Protein AF-A0A355DY39-F1 (afdb_monomer_lite)

pLDDT: mean 95.78, std 6.35, range [57.97, 98.88]

Radius of gyration: 14.95 Å; chains: 1; bounding box: 42×21×39 Å

Structure (m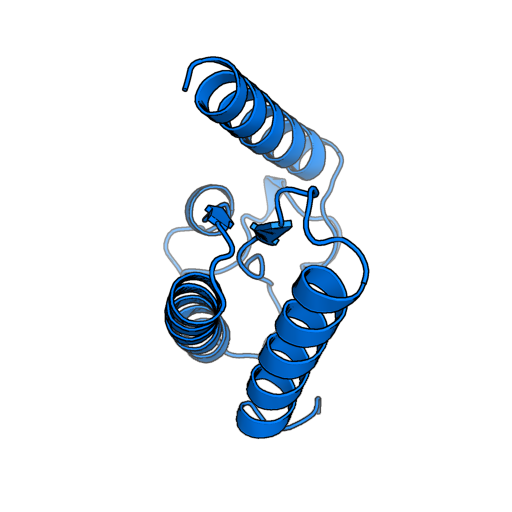mCIF, N/CA/C/O backbone):
data_AF-A0A355DY39-F1
#
_entry.id   AF-A0A355DY39-F1
#
loop_
_atom_site.group_PDB
_atom_site.id
_atom_site.type_symbol
_atom_site.label_atom_id
_atom_site.label_alt_id
_atom_site.label_comp_id
_atom_site.label_asym_id
_atom_site.label_entity_id
_atom_site.label_seq_id
_atom_site.pdbx_PDB_ins_code
_atom_site.Cartn_x
_atom_site.Cartn_y
_atom_site.Cartn_z
_atom_site.occupancy
_atom_site.B_iso_or_equiv
_atom_site.auth_seq_id
_atom_site.auth_comp_id
_atom_site.auth_asym_id
_atom_site.auth_atom_id
_atom_site.pdbx_PDB_model_num
ATOM 1 N N . GLN A 1 1 ? 18.673 4.722 -0.043 1.00 58.88 1 GLN A N 1
ATOM 2 C CA . GLN A 1 1 ? 18.014 3.604 0.667 1.00 58.88 1 GLN A CA 1
ATOM 3 C C . GLN A 1 1 ? 16.981 4.184 1.619 1.00 58.88 1 GLN A C 1
ATOM 5 O O . GLN A 1 1 ? 17.210 5.272 2.132 1.00 58.88 1 GLN A O 1
ATOM 10 N N . GLY A 1 2 ? 15.848 3.504 1.801 1.00 74.69 2 GLY A N 1
ATOM 11 C CA . GLY A 1 2 ? 14.856 3.875 2.818 1.00 74.69 2 GLY A CA 1
ATOM 12 C C . GLY A 1 2 ? 15.243 3.377 4.216 1.00 74.69 2 GLY A C 1
ATOM 13 O O . GLY A 1 2 ? 16.322 2.821 4.405 1.00 74.69 2 GLY A O 1
ATOM 14 N N . VAL A 1 3 ? 14.343 3.543 5.185 1.00 91.81 3 VAL A N 1
ATOM 15 C CA . VAL A 1 3 ? 14.491 2.988 6.544 1.00 91.81 3 VAL A CA 1
ATOM 16 C C . VAL A 1 3 ? 14.270 1.466 6.563 1.00 91.81 3 VAL A C 1
ATOM 18 O O . VAL A 1 3 ? 13.827 0.880 5.568 1.00 91.81 3 VAL A O 1
ATOM 21 N N . SER A 1 4 ? 14.591 0.810 7.682 1.00 95.62 4 SER A N 1
ATOM 22 C CA . SER A 1 4 ? 14.398 -0.637 7.851 1.00 95.62 4 SER A CA 1
ATOM 23 C C . SER A 1 4 ? 12.921 -1.017 7.990 1.00 95.62 4 SER A C 1
ATOM 25 O O . SER A 1 4 ? 12.102 -0.218 8.444 1.00 95.62 4 SER A O 1
ATOM 27 N N . ASP A 1 5 ? 12.585 -2.265 7.656 1.00 97.06 5 ASP A N 1
ATOM 28 C CA . ASP A 1 5 ? 11.208 -2.775 7.750 1.00 97.06 5 ASP A CA 1
ATOM 29 C C . ASP A 1 5 ? 10.668 -2.704 9.176 1.00 97.06 5 ASP A C 1
ATOM 31 O O . ASP A 1 5 ? 9.527 -2.306 9.386 1.00 97.06 5 ASP A O 1
ATOM 35 N N . ARG A 1 6 ? 11.522 -2.977 10.170 1.00 97.81 6 ARG A N 1
ATOM 36 C CA . ARG A 1 6 ? 11.179 -2.812 11.586 1.00 97.81 6 ARG A CA 1
ATOM 37 C C . ARG A 1 6 ? 10.703 -1.392 11.894 1.00 97.81 6 ARG A C 1
ATOM 39 O O . ARG A 1 6 ? 9.674 -1.235 12.534 1.00 97.81 6 ARG A O 1
ATOM 46 N N . VAL A 1 7 ? 11.415 -0.371 11.410 1.00 98.31 7 VAL A N 1
ATOM 47 C CA . VAL A 1 7 ? 11.032 1.032 11.636 1.00 98.31 7 VAL A CA 1
ATOM 48 C C . VAL A 1 7 ? 9.697 1.352 10.962 1.00 98.31 7 VAL A C 1
ATOM 50 O O . VAL A 1 7 ? 8.867 2.025 11.565 1.00 98.31 7 VAL A O 1
ATOM 53 N N . ILE A 1 8 ? 9.458 0.849 9.745 1.00 98.00 8 ILE A N 1
ATOM 54 C CA . ILE A 1 8 ? 8.173 1.030 9.048 1.00 98.00 8 ILE A CA 1
ATOM 55 C C . ILE A 1 8 ? 7.035 0.447 9.892 1.00 98.00 8 ILE A C 1
ATOM 57 O O . ILE A 1 8 ? 6.074 1.149 10.194 1.00 98.00 8 ILE A O 1
ATOM 61 N N . LEU A 1 9 ? 7.173 -0.807 10.322 1.00 98.69 9 LEU A N 1
ATOM 62 C CA . LEU A 1 9 ? 6.139 -1.539 11.054 1.00 98.69 9 LEU A CA 1
ATOM 63 C C . LEU A 1 9 ? 5.885 -0.964 12.453 1.00 98.69 9 LEU A C 1
ATOM 65 O O . LEU A 1 9 ? 4.728 -0.783 12.842 1.00 98.69 9 LEU A O 1
ATOM 69 N N . ASP A 1 10 ? 6.948 -0.620 13.185 1.00 98.62 10 ASP A N 1
ATOM 70 C CA . ASP A 1 10 ? 6.847 0.007 14.506 1.00 98.62 10 ASP A CA 1
ATOM 71 C C . ASP A 1 10 ? 6.141 1.368 14.408 1.00 98.62 10 ASP A C 1
ATOM 73 O O . ASP A 1 10 ? 5.304 1.699 15.253 1.00 98.62 10 ASP A O 1
ATOM 77 N N . ASN A 1 11 ? 6.418 2.145 13.357 1.00 98.69 11 ASN A N 1
ATOM 78 C CA . ASN A 1 11 ? 5.747 3.421 13.118 1.00 98.69 11 ASN A CA 1
ATOM 79 C C . ASN A 1 11 ? 4.284 3.232 12.700 1.00 98.69 11 ASN A C 1
ATOM 81 O O . ASN A 1 11 ? 3.415 3.920 13.233 1.00 98.69 11 ASN A O 1
ATOM 85 N N . THR A 1 12 ? 3.977 2.280 11.810 1.00 98.69 12 THR A N 1
ATOM 86 C CA . THR A 1 12 ? 2.591 1.955 11.431 1.00 98.69 12 THR A CA 1
ATOM 87 C C . THR A 1 12 ? 1.760 1.597 12.661 1.00 98.69 12 THR A C 1
ATOM 89 O O . THR A 1 12 ? 0.674 2.143 12.853 1.00 98.69 12 THR A O 1
ATOM 92 N N . ARG A 1 13 ? 2.288 0.745 13.547 1.00 98.75 13 ARG A N 1
ATOM 93 C CA . ARG A 1 13 ? 1.615 0.375 14.797 1.00 98.75 13 ARG A CA 1
ATOM 94 C C . ARG A 1 13 ? 1.381 1.583 15.706 1.00 98.75 13 ARG A C 1
ATOM 96 O O . ARG A 1 13 ? 0.291 1.737 16.252 1.00 98.75 13 ARG A O 1
ATOM 103 N N . GLN A 1 14 ? 2.380 2.450 15.866 1.00 98.75 14 GLN A N 1
ATOM 104 C CA . GLN A 1 14 ? 2.250 3.666 16.677 1.00 98.75 14 GLN A CA 1
ATOM 105 C C . GLN A 1 14 ? 1.186 4.622 16.128 1.00 98.75 14 GLN A C 1
ATOM 107 O O . GLN A 1 14 ? 0.385 5.143 16.905 1.00 98.75 14 GLN A O 1
ATOM 112 N N . ILE A 1 15 ? 1.135 4.814 14.806 1.00 98.75 15 ILE A N 1
ATOM 113 C CA . ILE A 1 15 ? 0.111 5.633 14.145 1.00 98.75 15 ILE A CA 1
ATOM 114 C C . ILE A 1 15 ? -1.282 5.069 14.433 1.00 98.75 15 ILE A C 1
ATOM 116 O O . ILE A 1 15 ? -2.161 5.811 14.867 1.00 98.75 15 ILE A O 1
ATOM 120 N N . LEU A 1 16 ? -1.478 3.758 14.266 1.00 98.56 16 LEU A N 1
ATOM 121 C CA . LEU A 1 16 ? -2.768 3.116 14.528 1.00 98.56 16 LEU A CA 1
ATOM 122 C C . LEU A 1 16 ? -3.215 3.259 15.980 1.00 98.56 16 LEU A C 1
ATOM 124 O O . LEU A 1 16 ? -4.347 3.669 16.235 1.00 98.56 16 LEU A O 1
ATOM 128 N N . ARG A 1 17 ? -2.314 3.008 16.934 1.00 98.38 17 ARG A N 1
ATOM 129 C CA . ARG A 1 17 ? -2.593 3.205 18.363 1.00 98.38 17 ARG A CA 1
ATOM 130 C C . ARG A 1 17 ? -2.998 4.634 18.665 1.00 98.38 17 ARG A C 1
ATOM 132 O O . ARG A 1 17 ? -3.980 4.854 19.369 1.00 98.38 17 ARG A O 1
ATOM 139 N N . ARG A 1 18 ? -2.259 5.601 18.114 1.00 98.62 18 ARG A N 1
ATOM 140 C CA . ARG A 1 18 ? -2.547 7.022 18.300 1.00 98.62 18 ARG A CA 1
ATOM 141 C C . ARG A 1 18 ? -3.939 7.360 17.774 1.00 98.62 18 ARG A C 1
ATOM 143 O O . ARG A 1 18 ? -4.715 7.933 18.526 1.00 98.62 18 ARG A O 1
ATOM 150 N N . LEU A 1 19 ? -4.26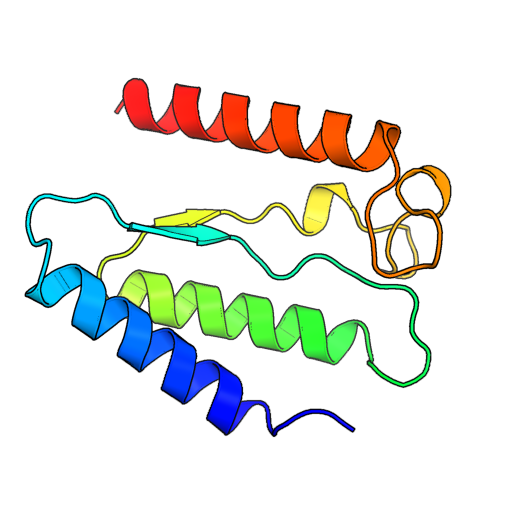8 6.953 16.547 1.00 98.44 19 LEU A N 1
ATOM 151 C CA . LEU A 1 19 ? -5.577 7.211 15.939 1.00 98.44 19 LEU A CA 1
ATOM 152 C C . LEU A 1 19 ? -6.719 6.584 16.743 1.00 98.44 19 LEU A C 1
ATOM 154 O O . LEU A 1 19 ? -7.718 7.250 16.992 1.00 98.44 19 LEU A O 1
ATOM 158 N N . ARG A 1 20 ? -6.568 5.338 17.207 1.00 96.06 20 ARG A N 1
ATOM 159 C CA . ARG A 1 20 ? -7.591 4.671 18.029 1.00 96.06 20 ARG A CA 1
ATOM 160 C C . ARG A 1 20 ? -7.788 5.349 19.384 1.00 96.06 20 ARG A C 1
ATOM 162 O O . ARG A 1 20 ? -8.914 5.428 19.859 1.00 96.06 20 ARG A O 1
ATOM 169 N N . GLN A 1 21 ? -6.718 5.859 19.992 1.00 97.00 21 GLN A N 1
ATOM 170 C CA . GLN A 1 21 ? -6.793 6.587 21.261 1.00 97.00 21 GLN A CA 1
ATOM 171 C C . GLN A 1 21 ? -7.414 7.979 21.103 1.00 97.00 21 GLN A C 1
ATOM 173 O O . GLN A 1 21 ? -8.222 8.379 21.936 1.00 97.00 21 GLN A O 1
ATOM 178 N N . THR A 1 22 ? -7.035 8.730 20.064 1.00 98.25 22 THR A N 1
ATOM 179 C CA . THR A 1 22 ? -7.493 10.118 19.881 1.00 98.25 22 THR A CA 1
ATOM 180 C C . THR A 1 22 ? -8.841 10.217 19.175 1.00 98.25 22 THR A C 1
ATOM 182 O O . THR A 1 22 ? -9.538 11.213 19.347 1.00 98.25 22 THR A O 1
ATOM 185 N N . HIS A 1 23 ? -9.227 9.194 18.410 1.00 97.38 23 HIS A N 1
ATOM 186 C CA . HIS A 1 23 ? -10.483 9.129 17.665 1.00 97.38 23 HIS A CA 1
ATOM 187 C C . HIS A 1 23 ? -11.182 7.776 17.887 1.00 97.38 23 HIS A C 1
ATOM 189 O O . HIS A 1 23 ? -11.328 6.987 16.952 1.00 97.38 23 HIS A O 1
ATOM 195 N N . PRO A 1 24 ? -11.643 7.478 19.117 1.00 96.12 24 PRO A N 1
ATOM 196 C CA . PRO A 1 24 ? -12.182 6.158 19.460 1.00 96.12 24 PRO A CA 1
ATOM 197 C C . PRO A 1 24 ? -13.442 5.773 18.671 1.00 96.12 24 PRO A C 1
ATOM 199 O O . PRO A 1 24 ? -13.730 4.588 18.518 1.00 96.12 24 PRO A O 1
ATOM 202 N N . GLN A 1 25 ? -14.179 6.759 18.153 1.00 96.31 25 GLN A N 1
ATOM 203 C CA . GLN A 1 25 ? -15.381 6.550 17.340 1.00 96.31 25 GLN A CA 1
ATOM 204 C C . GLN A 1 25 ? -15.091 6.422 15.838 1.00 96.31 25 GLN A C 1
ATOM 206 O O . GLN A 1 25 ? -15.986 6.063 15.079 1.00 96.31 25 GLN A O 1
ATOM 211 N N . SER A 1 26 ? -13.869 6.719 15.388 1.00 96.06 26 SER A N 1
ATOM 212 C CA . SER A 1 26 ? -13.518 6.630 13.973 1.00 96.06 26 SER A CA 1
ATOM 213 C C . SER A 1 26 ? -13.178 5.197 13.573 1.00 96.06 26 SER A C 1
ATOM 215 O O . SER A 1 26 ? -12.441 4.486 14.267 1.00 96.06 26 SER A O 1
ATOM 217 N N . GLN A 1 27 ? -13.661 4.799 12.399 1.00 94.38 27 GLN A N 1
ATOM 218 C CA . GLN A 1 27 ? -13.176 3.612 11.713 1.00 94.38 27 GLN A CA 1
ATOM 219 C C . GLN A 1 27 ? -11.837 3.938 11.047 1.00 94.38 27 GLN A C 1
ATOM 221 O O . GLN A 1 27 ? -11.722 4.902 10.293 1.00 94.38 27 GLN A O 1
ATOM 226 N N . VAL A 1 28 ? -10.813 3.139 11.343 1.00 96.81 28 VAL A N 1
ATOM 227 C CA . VAL A 1 28 ? -9.478 3.283 10.752 1.00 96.81 28 VAL A CA 1
ATOM 228 C C . VAL A 1 28 ? -9.256 2.123 9.797 1.00 96.81 28 VAL A C 1
ATOM 230 O O . VAL A 1 28 ? -9.453 0.969 10.176 1.00 96.81 28 VAL A O 1
ATOM 233 N N . ILE A 1 29 ? -8.846 2.425 8.567 1.00 96.88 29 ILE A N 1
ATOM 234 C CA . ILE A 1 29 ? -8.553 1.436 7.527 1.00 96.88 29 ILE A CA 1
ATOM 235 C C . ILE A 1 29 ? -7.154 1.713 6.993 1.00 96.88 29 ILE A C 1
ATOM 237 O O . ILE A 1 29 ? -6.834 2.842 6.625 1.00 96.88 29 ILE A O 1
ATOM 241 N N . VAL A 1 30 ? -6.321 0.678 6.944 1.00 98.12 30 VAL A N 1
ATOM 242 C CA . VAL A 1 30 ? -4.972 0.748 6.384 1.00 98.12 30 VAL A CA 1
ATOM 243 C C . VAL A 1 30 ? -4.976 0.147 4.994 1.00 98.12 30 VAL A C 1
ATOM 245 O O . VAL A 1 30 ? -5.279 -1.030 4.820 1.00 98.12 30 VAL A O 1
ATOM 248 N N . GLN A 1 31 ? -4.604 0.943 4.002 1.00 98.31 31 GLN A N 1
ATOM 249 C CA . GLN A 1 31 ? -4.400 0.455 2.646 1.00 98.31 31 GLN A CA 1
ATOM 250 C C . GLN A 1 31 ? -3.038 -0.245 2.522 1.00 98.31 31 GLN A C 1
ATOM 252 O O . GLN A 1 31 ? -2.036 0.224 3.063 1.00 98.31 31 GLN A O 1
ATOM 257 N N . SER A 1 32 ? -2.983 -1.337 1.762 1.00 98.62 32 SER A N 1
ATOM 258 C CA . SER A 1 32 ? -1.730 -1.954 1.318 1.00 98.62 32 SER A CA 1
ATOM 259 C C . SER A 1 32 ? -0.823 -0.951 0.594 1.00 98.62 32 SER A C 1
ATOM 261 O O . SER A 1 32 ? -1.297 -0.153 -0.219 1.00 98.62 32 SER A O 1
ATOM 263 N N . ILE A 1 33 ? 0.489 -1.073 0.783 1.00 98.25 33 ILE A N 1
ATOM 264 C CA . ILE A 1 33 ? 1.500 -0.436 -0.064 1.00 98.25 33 ILE A CA 1
ATOM 265 C C . ILE A 1 33 ? 1.322 -0.953 -1.500 1.00 98.25 33 ILE A C 1
ATOM 267 O O . ILE A 1 33 ? 1.310 -2.167 -1.739 1.00 98.25 33 ILE A O 1
ATOM 271 N N . LEU A 1 34 ? 1.182 -0.039 -2.459 1.00 98.44 34 LEU A N 1
ATOM 272 C CA . LEU A 1 34 ? 1.102 -0.378 -3.881 1.00 98.44 34 LEU A CA 1
ATOM 273 C C . LEU A 1 34 ? 2.453 -0.914 -4.398 1.00 98.44 34 LEU A C 1
ATOM 275 O O . LEU A 1 34 ? 3.497 -0.619 -3.809 1.00 98.44 34 LEU A O 1
ATOM 279 N N . PRO A 1 35 ? 2.468 -1.729 -5.467 1.00 98.06 35 PRO A N 1
ATOM 280 C CA . PRO A 1 35 ? 3.720 -2.112 -6.107 1.00 98.06 35 PRO A CA 1
ATOM 281 C C . PRO A 1 35 ? 4.410 -0.887 -6.730 1.00 98.06 35 PRO A C 1
ATOM 283 O O . PRO A 1 35 ? 3.795 0.155 -6.942 1.00 98.06 35 PRO A O 1
ATOM 286 N N . MET A 1 36 ? 5.695 -1.024 -7.051 1.00 96.06 36 MET A N 1
ATOM 287 C CA . MET A 1 36 ? 6.480 -0.017 -7.772 1.00 96.06 36 MET A CA 1
ATOM 288 C C . MET A 1 36 ? 7.482 -0.707 -8.697 1.00 96.06 36 MET A C 1
ATOM 290 O O . MET A 1 36 ? 7.837 -1.861 -8.468 1.00 96.06 36 MET A O 1
ATOM 294 N N . ARG A 1 37 ? 7.959 0.012 -9.711 1.00 94.75 37 ARG A N 1
ATOM 295 C CA . ARG A 1 37 ? 8.989 -0.396 -10.673 1.00 94.75 37 ARG A CA 1
ATOM 296 C C . ARG A 1 37 ? 10.325 0.276 -10.373 1.00 94.75 37 ARG A C 1
ATOM 298 O O . ARG A 1 37 ? 10.877 0.995 -11.200 1.00 94.75 37 ARG A O 1
ATOM 305 N N . LEU A 1 38 ? 10.862 0.030 -9.180 1.00 88.50 38 LEU A N 1
ATOM 306 C CA . LEU A 1 38 ? 12.175 0.531 -8.771 1.00 88.50 38 LEU A CA 1
ATOM 307 C C . LEU A 1 38 ? 13.130 -0.622 -8.493 1.00 88.50 38 LEU A C 1
ATOM 309 O O . LEU A 1 38 ? 12.952 -1.352 -7.525 1.00 88.50 38 LEU A O 1
ATOM 313 N N . GLY A 1 39 ? 14.214 -0.728 -9.266 1.00 85.12 39 GLY A N 1
ATOM 314 C CA . GLY A 1 39 ? 15.213 -1.790 -9.078 1.00 85.12 39 GLY A CA 1
ATOM 315 C C . GLY A 1 39 ? 15.868 -1.810 -7.688 1.00 85.12 39 GLY A C 1
ATOM 316 O O . GLY A 1 39 ? 16.375 -2.840 -7.260 1.00 85.12 39 GLY A O 1
ATOM 317 N N . ALA A 1 40 ? 15.826 -0.693 -6.954 1.00 87.44 40 ALA A N 1
ATOM 318 C CA . ALA A 1 40 ? 16.362 -0.593 -5.597 1.00 87.44 40 ALA A CA 1
ATOM 319 C C . ALA A 1 40 ? 15.442 -1.178 -4.504 1.00 87.44 40 ALA A C 1
ATOM 321 O O . ALA A 1 40 ? 15.878 -1.312 -3.359 1.00 87.44 40 ALA A O 1
ATOM 322 N N . ILE A 1 41 ? 14.174 -1.478 -4.812 1.00 89.75 41 ILE A N 1
ATOM 323 C CA . ILE A 1 41 ? 13.187 -1.996 -3.856 1.00 89.75 41 ILE A CA 1
ATOM 324 C C . ILE A 1 41 ? 12.579 -3.274 -4.435 1.00 89.75 41 ILE A C 1
ATOM 326 O O . ILE A 1 41 ? 11.908 -3.245 -5.461 1.00 89.75 41 ILE A O 1
ATOM 330 N N . SER A 1 42 ? 12.801 -4.412 -3.772 1.00 93.50 42 SER A N 1
ATOM 331 C CA . SER A 1 42 ? 12.256 -5.686 -4.243 1.00 93.50 42 SER A CA 1
ATOM 332 C C . SER A 1 42 ? 10.739 -5.763 -4.048 1.00 93.50 42 SER A C 1
ATOM 334 O O . SER A 1 42 ? 10.189 -5.298 -3.046 1.00 93.50 42 SER A O 1
ATOM 336 N N . THR A 1 43 ? 10.055 -6.420 -4.985 1.00 95.75 43 THR A N 1
ATOM 337 C CA . THR A 1 43 ? 8.612 -6.698 -4.884 1.00 95.75 43 THR A CA 1
ATOM 338 C C . THR A 1 43 ? 8.301 -7.598 -3.694 1.00 95.75 43 THR A C 1
ATOM 340 O O . THR A 1 43 ? 7.285 -7.422 -3.027 1.00 95.75 43 THR A O 1
ATOM 343 N N . GLU A 1 44 ? 9.214 -8.512 -3.363 1.00 96.38 44 GLU A N 1
ATOM 344 C CA . GLU A 1 44 ? 9.123 -9.361 -2.178 1.00 96.38 44 GLU A CA 1
ATOM 345 C C . GLU A 1 44 ? 9.094 -8.549 -0.881 1.00 96.38 44 GLU A C 1
ATOM 347 O O . GLU A 1 44 ? 8.247 -8.804 -0.027 1.00 96.38 44 GLU A O 1
ATOM 352 N N . ARG A 1 45 ? 9.941 -7.519 -0.752 1.00 95.88 45 ARG A N 1
ATOM 353 C CA . ARG A 1 45 ? 9.928 -6.637 0.420 1.00 95.88 45 ARG A CA 1
ATOM 354 C C . ARG A 1 45 ? 8.562 -5.976 0.600 1.00 95.88 45 ARG A C 1
ATOM 356 O O . ARG A 1 45 ? 8.039 -5.957 1.710 1.00 95.88 45 ARG A O 1
ATOM 363 N N . ILE A 1 46 ? 7.964 -5.476 -0.485 1.00 97.06 46 ILE A N 1
ATOM 364 C CA . ILE A 1 46 ? 6.633 -4.848 -0.448 1.00 97.06 46 ILE A CA 1
ATOM 365 C C . ILE A 1 46 ? 5.566 -5.868 -0.036 1.00 97.06 46 ILE A C 1
ATOM 367 O O . ILE A 1 46 ? 4.744 -5.569 0.830 1.00 97.06 46 ILE A O 1
ATOM 371 N N . ARG A 1 47 ? 5.595 -7.086 -0.593 1.00 97.69 47 ARG A N 1
ATOM 372 C CA . ARG A 1 47 ? 4.660 -8.158 -0.210 1.00 97.69 47 ARG A CA 1
ATOM 373 C C . ARG A 1 47 ? 4.793 -8.536 1.269 1.00 97.69 47 ARG A C 1
ATOM 375 O O . ARG A 1 47 ? 3.780 -8.604 1.962 1.00 97.69 47 ARG A O 1
ATOM 382 N N . ASN A 1 48 ? 6.018 -8.702 1.766 1.00 98.25 48 ASN A N 1
ATOM 383 C CA . ASN A 1 48 ? 6.286 -9.052 3.164 1.00 98.25 48 ASN A CA 1
ATOM 384 C C . ASN A 1 48 ? 5.867 -7.933 4.130 1.00 98.25 48 ASN A C 1
ATOM 386 O O . ASN A 1 48 ? 5.325 -8.207 5.202 1.00 98.25 48 ASN A O 1
ATOM 390 N N . LEU A 1 49 ? 6.081 -6.667 3.756 1.00 98.50 49 LEU A N 1
ATOM 391 C CA . LEU A 1 49 ? 5.578 -5.521 4.516 1.00 98.50 49 LEU A CA 1
ATOM 392 C C . LEU A 1 49 ? 4.049 -5.501 4.536 1.00 98.50 49 LEU A C 1
ATOM 394 O O . LEU A 1 49 ? 3.468 -5.359 5.605 1.00 98.50 49 LEU A O 1
ATOM 398 N N . ASN A 1 50 ? 3.389 -5.698 3.394 1.00 98.75 50 ASN A N 1
ATOM 399 C CA . ASN A 1 50 ? 1.927 -5.720 3.315 1.00 98.75 50 ASN A CA 1
ATOM 400 C C . ASN A 1 50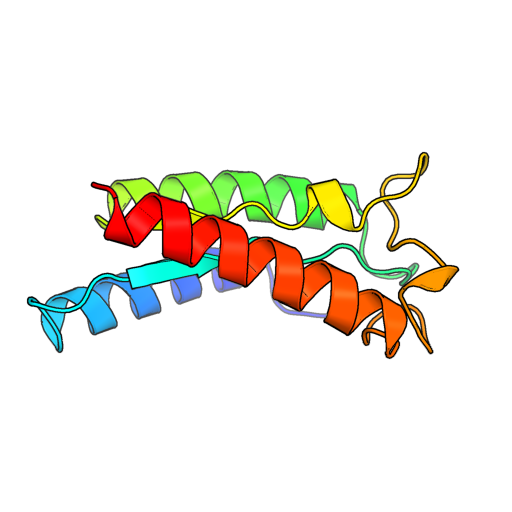 ? 1.299 -6.800 4.201 1.00 98.75 50 ASN A C 1
ATOM 402 O O . ASN A 1 50 ? 0.334 -6.510 4.906 1.00 98.75 50 ASN A O 1
ATOM 406 N N . GLN A 1 51 ? 1.874 -8.005 4.229 1.00 98.69 51 GLN A N 1
ATOM 407 C CA . GLN A 1 51 ? 1.430 -9.077 5.124 1.00 98.69 51 GLN A CA 1
ATOM 408 C C . GLN A 1 51 ? 1.539 -8.670 6.600 1.00 98.69 51 GLN A C 1
ATOM 410 O O . GLN A 1 51 ? 0.595 -8.844 7.368 1.00 98.69 51 GLN A O 1
ATOM 415 N N . GLN A 1 52 ? 2.667 -8.082 7.001 1.00 98.81 52 GLN A N 1
ATOM 416 C CA . GLN A 1 52 ? 2.874 -7.650 8.385 1.00 98.81 52 GLN A CA 1
ATOM 417 C C . GLN A 1 52 ? 1.997 -6.450 8.763 1.00 98.81 52 GLN A C 1
ATOM 419 O O . GLN A 1 52 ? 1.469 -6.405 9.872 1.00 98.81 52 GLN A O 1
ATOM 424 N N . ILE A 1 53 ? 1.783 -5.504 7.846 1.00 98.88 53 ILE A N 1
ATOM 425 C CA . ILE A 1 53 ? 0.875 -4.368 8.042 1.00 98.88 53 ILE A CA 1
ATOM 426 C C . ILE A 1 53 ? -0.564 -4.855 8.228 1.00 98.88 53 ILE A C 1
ATOM 428 O O . ILE A 1 53 ? -1.250 -4.344 9.108 1.00 98.88 53 ILE A O 1
ATOM 432 N N . ALA A 1 54 ? -1.011 -5.857 7.465 1.00 98.75 54 ALA A N 1
ATOM 433 C CA . ALA A 1 54 ? -2.340 -6.445 7.635 1.00 98.75 54 ALA A CA 1
ATOM 434 C C . ALA A 1 54 ? -2.521 -7.057 9.035 1.00 98.75 54 ALA A C 1
ATOM 436 O O . ALA A 1 54 ? -3.526 -6.799 9.698 1.00 98.75 54 ALA A O 1
ATOM 437 N N . LEU A 1 55 ? -1.519 -7.803 9.518 1.00 98.69 55 LEU A N 1
ATOM 438 C CA . LEU A 1 55 ? -1.518 -8.361 10.876 1.00 98.69 55 LEU A CA 1
ATOM 439 C C . LEU A 1 55 ? -1.540 -7.261 11.945 1.00 98.69 55 LEU A C 1
ATOM 441 O O . LEU A 1 55 ? -2.289 -7.355 12.914 1.00 98.69 55 LEU A O 1
ATOM 445 N N . ILE A 1 56 ? -0.742 -6.205 11.769 1.00 98.81 56 ILE A N 1
ATOM 446 C CA . ILE A 1 56 ? -0.719 -5.060 12.686 1.00 98.81 56 ILE A CA 1
ATOM 447 C C . ILE A 1 56 ? -2.072 -4.343 12.691 1.00 98.81 56 ILE A C 1
ATOM 449 O O . ILE A 1 56 ? -2.575 -4.029 13.765 1.00 98.81 56 ILE A O 1
ATOM 453 N N . ALA A 1 57 ? -2.680 -4.112 11.525 1.00 98.50 57 ALA A N 1
ATOM 454 C CA . ALA A 1 57 ? -3.999 -3.494 11.427 1.00 98.50 57 ALA A CA 1
ATOM 455 C C . ALA A 1 57 ? -5.034 -4.290 12.232 1.00 98.50 57 ALA A C 1
ATOM 457 O O . ALA A 1 57 ? -5.697 -3.721 13.097 1.00 98.50 57 ALA A O 1
ATOM 458 N N . GLN A 1 58 ? -5.078 -5.614 12.049 1.00 98.00 58 GLN A N 1
ATOM 459 C CA . GLN A 1 58 ? -5.960 -6.496 12.812 1.00 98.00 58 GLN A CA 1
ATOM 460 C C . GLN A 1 58 ? -5.702 -6.418 14.328 1.00 98.00 58 GLN A C 1
ATOM 462 O O . GLN A 1 58 ? -6.643 -6.271 15.105 1.00 98.00 58 GLN A O 1
ATOM 467 N N . GLN A 1 59 ? -4.436 -6.494 14.757 1.00 98.25 59 GLN A N 1
ATOM 468 C CA . GLN A 1 59 ? -4.049 -6.454 16.175 1.00 98.25 59 GLN A CA 1
ATOM 469 C C . GLN A 1 59 ? -4.426 -5.140 16.866 1.00 98.25 59 GLN A C 1
ATOM 471 O O . GLN A 1 59 ? -4.762 -5.143 18.047 1.00 98.25 59 GLN A O 1
ATOM 476 N N . GLU A 1 60 ? -4.371 -4.023 16.143 1.00 97.88 60 GLU A N 1
ATOM 477 C CA . GLU A 1 60 ? -4.685 -2.693 16.673 1.00 97.88 60 GLU A CA 1
ATOM 478 C C . GLU A 1 60 ? -6.161 -2.296 16.440 1.00 97.88 60 GLU A C 1
ATOM 480 O O . GLU A 1 60 ? -6.556 -1.159 16.707 1.00 97.88 60 GLU A O 1
ATOM 485 N N . GLY A 1 61 ? -7.001 -3.226 15.965 1.00 95.88 61 GLY A N 1
ATOM 486 C CA . GLY A 1 61 ? -8.436 -3.006 15.763 1.00 95.88 61 GLY A CA 1
ATOM 487 C C . GLY A 1 61 ? -8.770 -2.066 14.601 1.00 95.88 61 GLY A C 1
ATOM 488 O O . GLY A 1 61 ? -9.755 -1.331 14.673 1.00 95.88 61 GLY A O 1
ATOM 489 N N . ALA A 1 62 ? -7.940 -2.060 13.557 1.00 97.31 62 ALA A N 1
ATOM 490 C CA . ALA A 1 62 ? -8.154 -1.355 12.298 1.00 97.31 62 ALA A CA 1
ATOM 491 C C . ALA A 1 62 ? -8.493 -2.338 11.162 1.00 97.31 62 ALA A C 1
ATOM 493 O O . ALA A 1 62 ? -8.091 -3.503 11.177 1.00 97.31 62 ALA A O 1
ATOM 494 N N . GLY A 1 63 ? -9.214 -1.860 10.148 1.00 96.31 63 GLY A N 1
ATOM 495 C CA . GLY A 1 63 ? -9.423 -2.596 8.902 1.00 96.31 63 GLY A CA 1
ATOM 496 C C . GLY A 1 63 ? -8.168 -2.595 8.026 1.00 96.31 63 GLY A C 1
ATOM 497 O O . GLY A 1 63 ? -7.330 -1.698 8.128 1.00 96.31 63 GLY A O 1
ATOM 498 N N . TYR A 1 64 ? -8.056 -3.571 7.126 1.00 98.00 64 TYR A N 1
ATOM 499 C CA . TYR A 1 64 ? -7.002 -3.618 6.112 1.00 98.00 64 TYR A CA 1
ATOM 500 C C . TYR A 1 64 ? -7.613 -3.734 4.716 1.00 98.00 64 TYR A C 1
ATOM 502 O O . TYR A 1 64 ? -8.424 -4.624 4.467 1.00 98.00 64 TYR A O 1
ATOM 510 N N . LEU A 1 65 ? -7.208 -2.847 3.808 1.00 97.69 65 LEU A N 1
ATOM 511 C CA . LEU A 1 65 ? -7.663 -2.813 2.424 1.00 97.69 65 LEU A CA 1
ATOM 512 C C . LEU A 1 65 ? -6.512 -3.194 1.489 1.00 97.69 65 LEU A C 1
ATOM 514 O O . LEU A 1 65 ? -5.580 -2.416 1.274 1.00 97.69 65 LEU A O 1
ATOM 518 N N . ASN A 1 66 ? -6.585 -4.392 0.912 1.00 97.88 66 ASN A N 1
ATOM 519 C CA . ASN A 1 66 ? -5.597 -4.860 -0.053 1.00 97.88 66 ASN A CA 1
ATOM 520 C C . ASN A 1 66 ? -5.942 -4.379 -1.468 1.00 97.88 66 ASN A C 1
ATOM 522 O O . ASN A 1 66 ? -6.711 -5.030 -2.170 1.00 97.88 66 ASN A O 1
ATOM 526 N N . LEU A 1 67 ? -5.349 -3.261 -1.891 1.00 98.31 67 LEU A N 1
ATOM 527 C CA . LEU A 1 67 ? -5.423 -2.806 -3.283 1.00 98.31 67 LEU A CA 1
ATOM 528 C C . LEU A 1 67 ? -4.237 -3.287 -4.119 1.00 98.31 67 LEU A C 1
ATOM 530 O O . LEU A 1 67 ? -4.332 -3.276 -5.337 1.00 98.31 67 LEU A O 1
ATOM 534 N N . HIS A 1 68 ? -3.138 -3.735 -3.502 1.00 98.44 68 HIS A N 1
ATOM 535 C CA . HIS A 1 68 ? -1.906 -4.135 -4.189 1.00 98.44 68 HIS A CA 1
ATOM 536 C C . HIS A 1 68 ? -2.156 -5.109 -5.351 1.00 98.44 68 HIS A C 1
ATOM 538 O O . HIS A 1 68 ? -1.583 -4.938 -6.425 1.00 98.44 68 HIS A O 1
ATOM 544 N N . SER A 1 69 ? -3.047 -6.089 -5.169 1.00 96.56 69 SER A N 1
ATOM 545 C CA . SER A 1 69 ? -3.389 -7.087 -6.193 1.00 96.56 69 SER A CA 1
ATOM 546 C C . SER A 1 69 ? -3.998 -6.499 -7.470 1.00 96.56 69 SER A C 1
ATOM 548 O O . SER A 1 69 ? -3.902 -7.127 -8.516 1.00 96.56 69 SER A O 1
ATOM 550 N N . LEU A 1 70 ? -4.595 -5.306 -7.414 1.00 98.06 70 LEU A N 1
ATOM 551 C CA . LEU A 1 70 ? -5.173 -4.635 -8.585 1.00 98.06 70 LEU A CA 1
ATOM 552 C C . LEU A 1 70 ? -4.108 -3.969 -9.474 1.00 98.06 70 LEU A C 1
ATOM 554 O O . LEU A 1 70 ? -4.372 -3.655 -10.635 1.00 98.06 70 LEU A O 1
ATOM 558 N N . PHE A 1 71 ? -2.911 -3.742 -8.926 1.00 98.62 71 PHE A N 1
ATOM 559 C CA . PHE A 1 71 ? -1.848 -2.948 -9.548 1.00 98.62 71 PHE A CA 1
ATOM 560 C C . PHE A 1 71 ? -0.642 -3.775 -9.993 1.00 98.62 71 PHE A C 1
ATOM 562 O O . PHE A 1 71 ? 0.223 -3.235 -10.683 1.00 98.62 71 PHE A O 1
ATOM 569 N N . VAL A 1 72 ? -0.558 -5.045 -9.593 1.00 98.00 72 VAL A N 1
ATOM 570 C CA . VAL A 1 72 ? 0.553 -5.921 -9.976 1.00 98.00 72 VAL A CA 1
ATOM 571 C C . VAL A 1 72 ? 0.390 -6.456 -11.392 1.00 98.00 72 VAL A C 1
ATOM 573 O O . VAL A 1 72 ? -0.717 -6.759 -11.831 1.00 98.00 72 VAL A O 1
ATOM 576 N N . ASP A 1 73 ? 1.504 -6.572 -12.100 1.00 97.44 73 ASP A N 1
ATOM 577 C CA . ASP A 1 73 ? 1.630 -7.412 -13.291 1.00 97.44 73 ASP A CA 1
ATOM 578 C C . ASP A 1 73 ? 2.155 -8.814 -12.941 1.00 97.44 73 ASP A C 1
ATOM 580 O O . ASP A 1 73 ? 2.345 -9.155 -11.768 1.00 97.44 73 ASP A O 1
ATOM 584 N N . ASP A 1 74 ? 2.408 -9.620 -13.972 1.00 96.50 74 ASP A N 1
ATOM 585 C CA . ASP A 1 74 ? 2.871 -11.006 -13.855 1.00 96.50 74 ASP A CA 1
ATOM 586 C C . ASP A 1 74 ? 4.254 -11.126 -13.185 1.00 96.50 74 ASP A C 1
ATOM 588 O O . ASP A 1 74 ? 4.591 -12.172 -12.628 1.00 96.50 74 ASP A O 1
ATOM 592 N N . GLU A 1 75 ? 5.046 -10.047 -13.156 1.00 94.88 75 GLU A N 1
ATOM 593 C CA . GLU A 1 75 ? 6.328 -9.987 -12.445 1.00 94.88 75 GLU A CA 1
ATOM 594 C C . GLU A 1 75 ? 6.201 -9.432 -11.010 1.00 94.88 75 GLU A C 1
ATOM 596 O O . GLU A 1 75 ? 7.198 -9.269 -10.291 1.00 94.88 75 GLU A O 1
ATOM 601 N N . GLY A 1 76 ? 4.979 -9.121 -10.568 1.00 95.69 76 GLY A N 1
ATOM 602 C CA . GLY A 1 76 ? 4.692 -8.499 -9.278 1.00 95.69 76 GLY A CA 1
ATOM 603 C C . GLY A 1 76 ? 5.104 -7.027 -9.197 1.00 95.69 76 GLY A C 1
ATOM 604 O O . GLY A 1 76 ? 5.222 -6.488 -8.093 1.00 95.69 76 GLY A O 1
ATOM 605 N N . GLN A 1 77 ? 5.378 -6.393 -10.335 1.00 97.88 77 GLN A N 1
ATOM 606 C CA . GLN A 1 77 ? 5.729 -4.982 -10.453 1.00 97.88 77 GLN A CA 1
ATOM 607 C C . GLN A 1 77 ? 4.467 -4.142 -10.676 1.00 97.88 77 GLN A C 1
ATOM 609 O O . GLN A 1 77 ? 3.397 -4.669 -10.957 1.00 97.88 77 GLN A O 1
ATOM 614 N N . LEU A 1 78 ? 4.577 -2.816 -10.556 1.00 98.44 78 LEU A N 1
ATOM 615 C CA . LEU A 1 78 ? 3.465 -1.929 -10.905 1.00 98.44 78 LEU A CA 1
ATOM 616 C C . LEU A 1 78 ? 3.192 -2.003 -12.409 1.00 98.44 78 LEU A C 1
ATOM 618 O O . LEU A 1 78 ? 4.079 -1.693 -13.202 1.00 98.44 78 LEU A O 1
ATOM 622 N N . ARG A 1 79 ? 1.971 -2.364 -12.802 1.00 98.38 79 ARG A N 1
ATOM 623 C CA . ARG A 1 79 ? 1.516 -2.370 -14.197 1.00 98.38 79 ARG A CA 1
ATOM 624 C C . ARG A 1 79 ? 1.936 -1.096 -14.939 1.00 98.38 79 ARG A C 1
ATOM 626 O O . ARG A 1 79 ? 1.665 0.016 -14.484 1.00 98.38 79 ARG A O 1
ATOM 633 N N . ARG A 1 80 ? 2.606 -1.255 -16.089 1.00 97.88 80 ARG A N 1
ATOM 634 C CA . ARG A 1 80 ? 3.206 -0.132 -16.843 1.00 97.88 80 ARG A CA 1
ATOM 635 C C . ARG A 1 80 ? 2.175 0.889 -17.313 1.00 97.88 80 ARG A C 1
ATOM 637 O O . ARG A 1 80 ? 2.473 2.073 -17.347 1.00 97.88 80 ARG A O 1
ATOM 644 N N . ASP A 1 81 ? 0.978 0.435 -17.658 1.00 98.25 81 ASP A N 1
ATOM 645 C CA . ASP A 1 81 ? -0.131 1.276 -18.104 1.00 98.25 81 ASP A CA 1
ATOM 646 C C . ASP A 1 81 ? -0.779 2.086 -16.972 1.00 98.25 81 ASP A C 1
ATOM 648 O O . ASP A 1 81 ? -1.566 2.986 -17.252 1.00 98.25 81 ASP A O 1
ATOM 652 N N . LEU A 1 82 ? -0.454 1.797 -15.706 1.00 98.69 82 LEU A N 1
ATOM 653 C CA . LEU A 1 82 ? -1.014 2.469 -14.529 1.00 98.69 82 LEU A CA 1
ATOM 654 C C . LEU A 1 82 ? -0.051 3.476 -13.885 1.00 98.69 82 LEU A C 1
ATOM 656 O O . LEU A 1 82 ? -0.379 4.042 -12.844 1.00 98.69 82 LEU A O 1
ATOM 660 N N . THR A 1 83 ? 1.128 3.719 -14.463 1.00 98.50 83 THR A N 1
ATOM 661 C CA . THR A 1 83 ? 2.168 4.572 -13.868 1.00 98.50 83 THR A CA 1
ATOM 662 C C . THR A 1 83 ? 2.845 5.471 -14.894 1.00 98.50 83 THR A C 1
ATOM 664 O O . THR A 1 83 ? 2.955 5.117 -16.064 1.00 98.50 83 THR A O 1
ATOM 667 N N . THR A 1 84 ? 3.303 6.644 -14.457 1.00 97.88 84 THR A N 1
ATOM 668 C CA . THR A 1 84 ? 4.073 7.575 -15.298 1.00 97.88 84 THR A CA 1
ATOM 669 C C . THR A 1 84 ? 5.579 7.337 -15.210 1.00 97.88 84 THR A C 1
ATOM 671 O O . THR A 1 84 ? 6.286 7.528 -16.195 1.00 97.88 84 THR A O 1
ATOM 674 N N . ASP A 1 85 ? 6.073 6.916 -14.045 1.00 96.81 85 ASP A N 1
ATOM 675 C CA . ASP A 1 85 ? 7.506 6.831 -13.734 1.00 96.81 85 ASP A CA 1
ATOM 676 C C . ASP A 1 85 ? 7.909 5.545 -12.990 1.00 96.81 85 ASP A C 1
ATOM 678 O O . ASP A 1 85 ? 9.072 5.360 -12.635 1.00 96.81 85 ASP A O 1
ATOM 682 N N . GLY A 1 86 ? 6.959 4.637 -12.758 1.00 96.38 86 GLY A N 1
ATOM 683 C CA . GLY A 1 86 ? 7.163 3.421 -11.981 1.00 96.38 86 GLY A CA 1
ATOM 684 C C . GLY A 1 86 ? 6.865 3.561 -10.487 1.00 96.38 86 GLY A C 1
ATOM 685 O O . GLY A 1 86 ? 6.931 2.555 -9.785 1.00 96.38 86 GLY A O 1
ATOM 686 N N . ILE A 1 87 ? 6.527 4.750 -9.984 1.00 96.31 87 ILE A N 1
ATOM 687 C CA . ILE A 1 87 ? 6.151 4.991 -8.581 1.00 96.31 87 ILE A CA 1
ATOM 688 C C . ILE A 1 87 ? 4.762 5.621 -8.513 1.00 96.31 87 ILE A C 1
ATOM 690 O O . ILE A 1 87 ? 3.879 5.124 -7.816 1.00 96.31 87 ILE A O 1
ATOM 694 N N . HIS A 1 88 ? 4.577 6.731 -9.221 1.00 98.06 88 HIS A N 1
ATOM 695 C CA . HIS A 1 88 ? 3.355 7.512 -9.202 1.00 98.06 88 HIS A CA 1
ATOM 696 C C . HIS A 1 88 ? 2.342 6.927 -10.179 1.00 98.06 88 HIS A C 1
ATOM 698 O O . HIS A 1 88 ? 2.692 6.447 -11.263 1.00 98.06 88 HIS A O 1
ATOM 704 N N . LEU A 1 89 ? 1.069 6.970 -9.796 1.00 98.56 89 LEU A N 1
ATOM 705 C CA . LEU A 1 89 ? -0.008 6.513 -10.658 1.00 98.56 89 LEU A CA 1
ATOM 706 C C . LEU A 1 89 ? -0.195 7.484 -11.831 1.00 98.56 89 LEU A C 1
ATOM 708 O O . LEU A 1 89 ? -0.150 8.703 -11.665 1.00 98.56 89 LEU A O 1
ATOM 712 N N . ALA A 1 90 ? -0.428 6.932 -13.019 1.00 98.56 90 ALA A N 1
ATOM 713 C CA . ALA A 1 90 ? -0.994 7.679 -14.136 1.00 98.56 90 ALA A CA 1
ATOM 714 C C . ALA A 1 90 ? -2.502 7.891 -13.913 1.00 98.56 90 ALA A C 1
ATOM 716 O O . ALA A 1 90 ? -3.079 7.324 -12.985 1.00 98.56 90 ALA A O 1
ATOM 717 N N . SER A 1 91 ? -3.160 8.662 -14.788 1.00 98.56 91 SER A N 1
ATOM 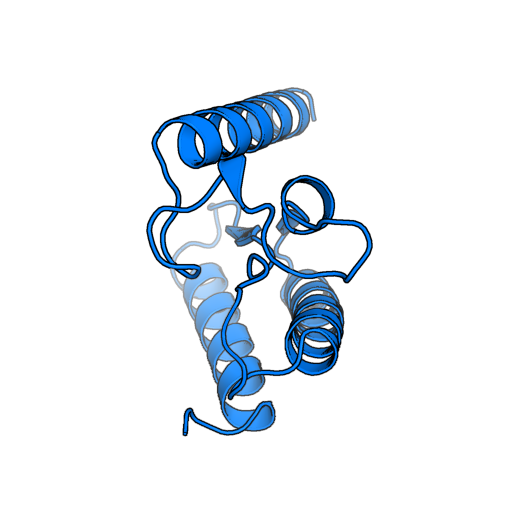718 C CA . SER A 1 91 ? -4.621 8.865 -14.725 1.00 98.56 91 SER A CA 1
ATOM 719 C C . SER A 1 91 ? -5.382 7.535 -14.654 1.00 98.56 91 SER A C 1
ATOM 721 O O . SER A 1 91 ? -6.181 7.336 -13.750 1.00 98.56 91 SER A O 1
ATOM 723 N N . SER A 1 92 ? -5.036 6.581 -15.522 1.00 98.56 92 SER A N 1
ATOM 724 C CA . SER A 1 92 ? -5.574 5.211 -15.524 1.00 98.56 92 SER A CA 1
ATOM 725 C C . SER A 1 92 ? -5.354 4.468 -14.200 1.00 98.56 92 SER A C 1
ATOM 727 O O . SER A 1 92 ? -6.207 3.703 -13.756 1.00 98.56 92 SER A O 1
ATOM 729 N N . GLY A 1 93 ? -4.210 4.684 -13.545 1.00 98.6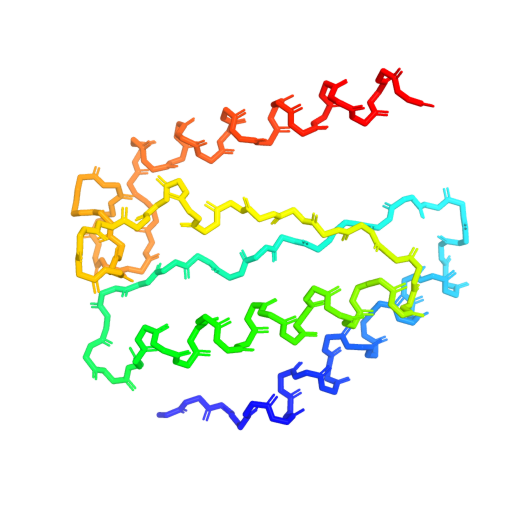2 93 GLY A N 1
ATO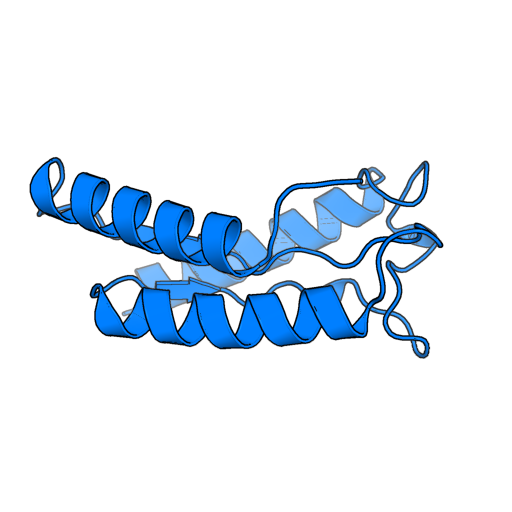M 730 C CA . GLY A 1 93 ? -3.918 4.124 -12.227 1.00 98.62 93 GLY A CA 1
ATOM 731 C C . GLY A 1 93 ? -4.817 4.707 -11.140 1.00 98.62 93 GLY A C 1
ATOM 732 O O . GLY A 1 93 ? -5.309 3.967 -10.288 1.00 98.62 93 GLY A O 1
ATOM 733 N N . TYR A 1 94 ? -5.080 6.014 -11.193 1.00 98.69 94 TYR A N 1
ATOM 734 C CA . TYR A 1 94 ? -6.040 6.658 -10.300 1.00 98.69 94 TYR A CA 1
ATOM 735 C C . TYR A 1 94 ? -7.476 6.186 -10.548 1.00 98.69 94 TYR A C 1
ATOM 737 O O . TYR A 1 94 ? -8.195 5.988 -9.572 1.00 98.69 94 TYR A O 1
ATOM 745 N N . ASP A 1 95 ? -7.866 5.905 -11.794 1.00 98.62 95 ASP A N 1
ATOM 746 C CA . ASP A 1 95 ? -9.184 5.334 -12.105 1.00 98.62 95 ASP A CA 1
ATOM 747 C C . ASP A 1 95 ? -9.372 3.957 -11.441 1.00 98.62 95 ASP A C 1
ATOM 749 O O . ASP A 1 95 ? -10.419 3.681 -10.852 1.00 98.62 95 ASP A O 1
ATOM 753 N N . VAL A 1 96 ? -8.345 3.097 -11.481 1.00 98.56 96 VAL A N 1
ATOM 754 C CA . VAL A 1 96 ? -8.349 1.794 -10.785 1.00 98.56 96 VAL A CA 1
ATOM 755 C C . VAL A 1 96 ? -8.391 1.983 -9.266 1.00 98.56 96 VAL A C 1
ATOM 757 O O . VAL A 1 96 ? -9.140 1.292 -8.572 1.00 98.56 96 VAL A O 1
ATOM 760 N N . TRP A 1 97 ? -7.608 2.926 -8.735 1.00 98.62 97 TRP A N 1
ATOM 761 C CA . TRP A 1 97 ? -7.569 3.213 -7.300 1.00 98.62 97 TRP A CA 1
ATOM 762 C C . TRP A 1 97 ? -8.928 3.696 -6.784 1.00 98.62 97 TRP A C 1
ATOM 764 O O . TRP A 1 97 ? -9.425 3.182 -5.782 1.00 98.62 97 TRP A O 1
ATOM 774 N N . GLN A 1 98 ? -9.557 4.625 -7.505 1.00 98.44 98 GLN A N 1
ATOM 775 C CA . GLN A 1 98 ? -10.877 5.156 -7.189 1.00 98.44 98 GLN A CA 1
ATOM 776 C C . GLN A 1 98 ? -11.937 4.053 -7.180 1.00 98.44 98 GLN A C 1
ATOM 778 O O . GLN A 1 98 ? -12.706 3.972 -6.225 1.00 98.44 98 GLN A O 1
ATOM 783 N N . GLN A 1 99 ? -11.958 3.180 -8.190 1.00 98.00 99 GLN A N 1
ATOM 784 C CA . GLN A 1 99 ? -12.897 2.054 -8.235 1.00 98.00 99 GLN A CA 1
ATOM 785 C C . GLN A 1 99 ? -12.709 1.109 -7.041 1.00 98.00 99 GLN A C 1
ATOM 787 O O . GLN A 1 99 ? -13.686 0.695 -6.417 1.00 98.00 99 GLN A O 1
ATOM 792 N N . GLY A 1 100 ? -11.457 0.809 -6.675 1.00 97.50 100 GLY A N 1
ATOM 793 C CA . GLY A 1 100 ? -11.145 -0.005 -5.499 1.00 97.50 100 GLY A CA 1
ATOM 794 C C . GLY A 1 100 ? -11.639 0.621 -4.191 1.00 97.50 100 GLY A C 1
ATOM 795 O O . GLY A 1 100 ? -12.199 -0.080 -3.347 1.00 97.50 100 GLY A O 1
ATOM 796 N N . LEU A 1 101 ? -11.483 1.939 -4.032 1.00 96.88 101 LEU A N 1
ATOM 797 C CA . LEU A 1 101 ? -11.979 2.669 -2.863 1.00 96.88 101 LEU A CA 1
ATOM 798 C C . LEU A 1 101 ? -13.507 2.750 -2.820 1.00 96.88 101 LEU A C 1
ATOM 800 O O . LEU A 1 101 ? -14.081 2.514 -1.764 1.00 96.88 101 LEU A O 1
ATOM 804 N N . GLN A 1 102 ? -14.167 3.029 -3.946 1.00 96.75 102 GLN A N 1
ATOM 805 C CA . GLN A 1 102 ? -15.632 3.062 -4.030 1.00 96.75 102 GLN A CA 1
ATOM 806 C C . GLN A 1 102 ? -16.245 1.700 -3.698 1.00 96.75 102 GLN A C 1
ATOM 808 O O . GLN A 1 102 ? -17.237 1.620 -2.976 1.00 96.75 102 GLN A O 1
ATOM 813 N N . TYR A 1 103 ? -15.630 0.614 -4.174 1.00 94.94 103 TYR A N 1
ATOM 814 C CA . TYR A 1 103 ? -16.049 -0.732 -3.800 1.00 94.94 103 TYR A CA 1
ATOM 815 C C . TYR A 1 103 ? -15.872 -0.980 -2.295 1.00 94.94 103 TYR A C 1
ATOM 817 O O . TYR A 1 103 ? -16.775 -1.509 -1.649 1.00 94.94 103 TYR A O 1
ATOM 825 N N . ALA A 1 104 ? -14.739 -0.570 -1.716 1.00 93.81 104 ALA A N 1
ATOM 826 C CA . ALA A 1 104 ? -14.507 -0.702 -0.281 1.00 93.81 104 ALA A CA 1
ATOM 827 C C . ALA A 1 104 ? -15.527 0.102 0.543 1.00 93.81 104 ALA A C 1
ATOM 829 O O . ALA A 1 104 ? -16.090 -0.436 1.492 1.00 93.81 104 ALA A O 1
ATOM 830 N N . GLU A 1 105 ? -15.797 1.353 0.163 1.00 93.75 105 GLU A N 1
ATOM 831 C CA . GLU A 1 105 ? -16.811 2.210 0.785 1.00 93.75 105 GLU A CA 1
ATOM 832 C C . GLU A 1 105 ? -18.192 1.552 0.747 1.00 93.75 105 GLU A C 1
ATOM 834 O O . GLU A 1 105 ? -18.848 1.458 1.782 1.00 93.75 105 GLU A O 1
ATOM 839 N N . PHE A 1 106 ? -18.597 1.023 -0.411 1.00 93.38 106 PHE A N 1
ATOM 840 C CA . PHE A 1 106 ? -19.856 0.297 -0.557 1.00 93.38 106 PHE A CA 1
ATOM 841 C C . PHE A 1 106 ? -19.946 -0.900 0.401 1.00 93.38 106 PHE A C 1
ATOM 843 O O . PHE A 1 106 ? -20.952 -1.067 1.087 1.00 93.38 106 PHE A O 1
ATOM 850 N N . VAL A 1 107 ? -18.887 -1.712 0.492 1.00 90.06 107 VAL A N 1
ATOM 851 C CA . VAL A 1 107 ? -18.847 -2.877 1.391 1.00 90.06 107 VAL A CA 1
ATOM 852 C C . VAL A 1 107 ? -18.884 -2.457 2.860 1.00 90.06 107 VAL A C 1
ATOM 854 O O . VAL A 1 107 ? -19.526 -3.121 3.667 1.00 90.06 107 VAL A O 1
ATOM 857 N N . ILE A 1 108 ? -18.207 -1.371 3.229 1.00 87.94 108 ILE A N 1
ATOM 858 C CA . ILE A 1 108 ? -18.196 -0.868 4.607 1.00 87.94 108 ILE A CA 1
ATOM 859 C C . ILE A 1 108 ? -19.559 -0.298 4.992 1.00 87.94 108 ILE A C 1
ATOM 861 O O . ILE A 1 108 ? -20.038 -0.601 6.073 1.00 87.94 108 ILE A O 1
ATOM 865 N N . ALA A 1 109 ? -20.191 0.488 4.119 1.00 86.00 109 ALA A N 1
ATOM 866 C CA . ALA A 1 109 ? -21.495 1.095 4.382 1.00 86.00 109 ALA A CA 1
ATOM 867 C C . ALA A 1 109 ? -22.645 0.071 4.435 1.00 86.00 109 ALA A C 1
ATOM 869 O O . ALA A 1 109 ? -23.696 0.359 5.004 1.00 86.00 109 ALA A O 1
ATOM 870 N N . ALA A 1 110 ? -22.465 -1.100 3.816 1.00 79.19 110 ALA A N 1
ATOM 871 C CA . ALA A 1 110 ? -23.440 -2.188 3.818 1.00 79.19 110 ALA A CA 1
ATOM 872 C C . ALA A 1 110 ? -23.367 -3.105 5.059 1.00 79.19 110 ALA A C 1
ATOM 874 O O . ALA A 1 110 ? -24.231 -3.972 5.202 1.00 79.19 110 ALA A O 1
ATOM 875 N N . ASN A 1 111 ? -22.356 -2.939 5.922 1.00 57.97 111 ASN A N 1
ATOM 876 C CA . ASN A 1 111 ? -22.162 -3.688 7.172 1.00 57.97 111 ASN A CA 1
ATOM 877 C C . ASN A 1 111 ? -22.382 -2.799 8.402 1.00 57.97 111 ASN A C 1
ATOM 879 O O . ASN A 1 111 ? -22.696 -3.372 9.469 1.00 57.97 111 ASN A O 1
#

Foldseek 3Di:
DDDDLVVVLVVLLVVLLVCCVVPVPDAAEAEQDAFFDDPVDDLVSSVVSRVSSCVSCVVSVHHYQYPNVVQQDPRSAGDPQQDDHRRDGDPVVVVSVVVSVVVVVVVVVVD

Sequence (111 aa):
QGVSDRVILDNTRQILRRLRQTHPQSQVIVQSILPMRLGAISTERIRNLNQQIALIAQQEGAGYLNLHSLFVDDEGQLRRDLTTDGIHLASSGYDVWQQGLQYAEFVIAAN

Secondary structure (DSSP, 8-state):
----HHHHHHHHHHHHHHHHHH-TTS--EEEPPPP---TTS-HHHHHHHHHHHHHHHHHTT-EEE--HHHHB-TTSSB-GGGBSSSSSB-HHHHHHHHHHHHHHHHHHHT-